Protein AF-A0A7C1X2W5-F1 (afdb_monomer_lite)

Structure (mmCIF, N/CA/C/O backbone):
data_AF-A0A7C1X2W5-F1
#
_entry.id   AF-A0A7C1X2W5-F1
#
loop_
_atom_site.group_PDB
_atom_site.id
_atom_site.type_symbol
_atom_site.label_atom_id
_atom_site.label_alt_id
_atom_site.label_comp_id
_atom_site.label_asym_id
_atom_site.label_entity_id
_atom_site.label_seq_id
_atom_site.pdbx_PDB_ins_code
_atom_site.Cartn_x
_atom_site.Cartn_y
_atom_site.Cartn_z
_atom_site.occupancy
_atom_site.B_iso_or_equiv
_atom_site.auth_seq_id
_atom_site.auth_comp_id
_atom_site.auth_asym_id
_atom_site.auth_atom_id
_atom_site.pdbx_PDB_model_num
ATOM 1 N N . MET A 1 1 ? 36.725 -48.334 11.523 1.00 26.22 1 MET A N 1
ATOM 2 C CA . MET A 1 1 ? 36.719 -48.473 10.046 1.00 26.22 1 MET A CA 1
ATOM 3 C C . MET A 1 1 ? 35.267 -48.628 9.568 1.00 26.22 1 MET A C 1
ATOM 5 O O . MET A 1 1 ? 34.479 -49.107 10.372 1.00 26.22 1 MET A O 1
ATOM 9 N N . PRO A 1 2 ? 34.909 -48.101 8.376 1.00 57.34 2 PRO A N 1
ATOM 10 C CA . PRO A 1 2 ? 33.604 -47.473 8.005 1.00 57.34 2 PRO A CA 1
ATOM 11 C C . PRO A 1 2 ? 32.493 -48.518 7.657 1.00 57.34 2 PRO A C 1
ATOM 13 O O . PRO A 1 2 ? 32.874 -49.687 7.666 1.00 57.34 2 PRO A O 1
ATOM 16 N N . PRO A 1 3 ? 31.180 -48.220 7.353 1.00 40.81 3 PRO A N 1
ATOM 17 C CA . PRO A 1 3 ? 30.669 -47.141 6.464 1.00 40.81 3 PRO A CA 1
ATOM 18 C C . PRO A 1 3 ? 29.241 -46.514 6.670 1.00 40.81 3 PRO A C 1
ATOM 20 O O . PRO A 1 3 ? 28.398 -47.008 7.403 1.00 40.81 3 PRO A O 1
ATOM 23 N N . GLN A 1 4 ? 29.030 -45.392 5.948 1.00 45.06 4 GLN A N 1
ATOM 24 C CA . GLN A 1 4 ? 27.825 -44.693 5.413 1.00 45.06 4 GLN A CA 1
ATOM 25 C C . GLN A 1 4 ? 26.473 -44.587 6.166 1.00 45.06 4 GLN A C 1
ATOM 27 O O . GLN A 1 4 ? 25.819 -45.588 6.440 1.00 45.06 4 GLN A O 1
ATOM 32 N N . ARG A 1 5 ? 25.917 -43.354 6.224 1.00 40.47 5 ARG A N 1
ATOM 33 C CA . ARG A 1 5 ? 24.515 -43.068 5.826 1.00 40.47 5 ARG A CA 1
ATOM 34 C C . ARG A 1 5 ? 24.225 -41.574 5.589 1.00 40.47 5 ARG A C 1
ATOM 36 O O . ARG A 1 5 ? 24.558 -40.719 6.400 1.00 40.47 5 ARG A O 1
ATOM 43 N N . MET A 1 6 ? 23.576 -41.310 4.457 1.00 42.81 6 MET A N 1
ATOM 44 C CA . MET A 1 6 ? 23.061 -40.028 3.965 1.00 42.81 6 MET A CA 1
ATOM 45 C C . MET A 1 6 ? 22.141 -39.318 4.976 1.00 42.81 6 MET A C 1
ATOM 47 O O . MET A 1 6 ? 21.287 -39.963 5.585 1.00 42.81 6 MET A O 1
ATOM 51 N N . ARG A 1 7 ? 22.228 -37.983 5.083 1.00 41.12 7 ARG A N 1
ATOM 52 C CA . ARG A 1 7 ? 21.156 -37.146 5.648 1.00 41.12 7 ARG A CA 1
ATOM 53 C C . ARG A 1 7 ? 20.851 -35.953 4.738 1.00 41.12 7 ARG A C 1
ATOM 55 O O . ARG A 1 7 ? 21.671 -35.066 4.554 1.00 41.12 7 ARG A O 1
ATOM 62 N N . HIS A 1 8 ? 19.655 -36.043 4.163 1.00 43.22 8 HIS A N 1
ATOM 63 C CA . HIS A 1 8 ? 18.766 -35.020 3.617 1.00 43.22 8 HIS A CA 1
ATOM 64 C C . HIS A 1 8 ? 19.199 -33.543 3.688 1.00 43.22 8 HIS A C 1
ATOM 66 O O . HIS A 1 8 ? 19.297 -32.967 4.765 1.00 43.22 8 HIS A O 1
ATOM 72 N N . GLY A 1 9 ? 19.281 -32.934 2.499 1.00 33.47 9 GLY A N 1
ATOM 73 C CA . GLY A 1 9 ? 18.525 -31.731 2.128 1.00 33.47 9 GLY A CA 1
ATOM 74 C C . GLY A 1 9 ? 18.622 -30.525 3.055 1.00 33.47 9 GLY A C 1
ATOM 75 O O . GLY A 1 9 ? 17.743 -30.298 3.880 1.00 33.47 9 GLY A O 1
ATOM 76 N N . MET A 1 10 ? 19.635 -29.694 2.828 1.00 36.75 10 MET A N 1
ATOM 77 C CA . MET A 1 10 ? 19.669 -28.317 3.307 1.00 36.75 10 MET A CA 1
ATOM 78 C C . MET A 1 10 ? 18.644 -27.502 2.505 1.00 36.75 10 MET A C 1
ATOM 80 O O . MET A 1 10 ? 18.918 -27.083 1.384 1.00 36.75 10 MET A O 1
ATOM 84 N N . VAL A 1 11 ? 17.435 -27.347 3.047 1.00 40.09 11 VAL A N 1
ATOM 85 C CA . VAL A 1 11 ? 16.432 -26.399 2.539 1.00 40.09 11 VAL A CA 1
ATOM 86 C C . VAL A 1 11 ? 16.723 -25.041 3.189 1.00 40.09 11 VAL A C 1
ATOM 88 O O . VAL A 1 11 ? 16.691 -24.961 4.417 1.00 40.09 11 VAL A O 1
ATOM 91 N N . PRO A 1 12 ? 17.030 -23.975 2.427 1.00 32.25 12 PRO A N 1
ATOM 92 C CA . PRO A 1 12 ? 17.247 -22.649 3.001 1.00 32.25 12 PRO A CA 1
ATOM 93 C C . PRO A 1 12 ? 15.960 -22.090 3.629 1.00 32.25 12 PRO A C 1
ATOM 95 O O . PRO A 1 12 ? 14.943 -21.919 2.956 1.00 32.25 12 PRO A O 1
ATOM 98 N N . SER A 1 13 ? 16.008 -21.802 4.928 1.00 39.25 13 SER A N 1
ATOM 99 C CA . SER A 1 13 ? 14.905 -21.272 5.736 1.00 39.25 13 SER A CA 1
ATOM 100 C C . SER A 1 13 ? 14.748 -19.751 5.577 1.00 39.25 13 SER A C 1
ATOM 102 O O . SER A 1 13 ? 15.085 -18.994 6.484 1.00 39.25 13 SER A O 1
ATOM 104 N N . TRP A 1 14 ? 14.232 -19.293 4.433 1.00 40.28 14 TRP A N 1
ATOM 105 C CA . TRP A 1 14 ? 13.894 -17.872 4.208 1.00 40.28 14 TRP A CA 1
ATOM 106 C C . TRP A 1 14 ? 12.410 -17.533 4.416 1.00 40.28 14 TRP A C 1
ATOM 108 O O . TRP A 1 14 ? 11.947 -16.500 3.946 1.00 40.28 14 TRP A O 1
ATOM 118 N N . HIS A 1 15 ? 11.644 -18.367 5.119 1.00 51.84 15 HIS A N 1
ATOM 119 C CA . HIS A 1 15 ? 10.264 -18.033 5.473 1.00 51.84 15 HIS A CA 1
ATOM 120 C C . HIS A 1 15 ? 10.125 -17.892 6.986 1.00 51.84 15 HIS A C 1
ATOM 122 O O . HIS A 1 15 ? 10.350 -18.859 7.710 1.00 51.84 15 HIS A O 1
ATOM 128 N N . SER A 1 16 ? 9.640 -16.716 7.398 1.00 48.62 16 SER A N 1
ATOM 129 C CA . SER A 1 16 ? 9.167 -16.343 8.745 1.00 48.62 16 SER A CA 1
ATOM 130 C C . SER A 1 16 ? 10.227 -15.704 9.648 1.00 48.62 16 SER A C 1
ATOM 132 O O . SER A 1 16 ? 11.171 -16.360 10.062 1.00 48.62 16 SER A O 1
ATOM 134 N N . ASP A 1 17 ? 10.090 -14.396 9.919 1.00 44.44 17 ASP A N 1
ATOM 135 C CA . ASP A 1 17 ? 9.855 -13.909 11.299 1.00 44.44 17 ASP A CA 1
ATOM 136 C C . ASP A 1 17 ? 9.997 -12.386 11.483 1.00 44.44 17 ASP A C 1
ATOM 138 O O . ASP A 1 17 ? 9.358 -11.821 12.370 1.00 44.44 17 ASP A O 1
ATOM 142 N N . ALA A 1 18 ? 10.745 -11.666 10.642 1.00 37.38 18 ALA A N 1
ATOM 143 C CA . ALA A 1 18 ? 11.009 -10.243 10.915 1.00 37.38 18 ALA A CA 1
ATOM 144 C C . ALA A 1 18 ? 9.933 -9.275 10.373 1.00 37.38 18 ALA A C 1
ATOM 146 O O . ALA A 1 18 ? 9.461 -8.395 11.097 1.00 37.38 18 ALA A O 1
ATOM 147 N N . MET A 1 19 ? 9.515 -9.428 9.110 1.00 39.56 19 MET A N 1
ATOM 148 C CA . MET A 1 19 ? 8.628 -8.458 8.439 1.00 39.56 19 MET A CA 1
ATOM 149 C C . MET A 1 19 ? 7.145 -8.626 8.796 1.00 39.56 19 MET A C 1
ATOM 151 O O . MET A 1 19 ? 6.411 -7.642 8.863 1.00 39.56 19 MET A O 1
ATOM 155 N N . THR A 1 20 ? 6.681 -9.847 9.063 1.00 51.91 20 THR A N 1
ATOM 156 C CA . THR A 1 20 ? 5.252 -10.115 9.296 1.00 51.91 20 THR A CA 1
ATOM 157 C C . THR A 1 20 ? 4.808 -9.614 10.668 1.00 51.91 20 THR A C 1
ATOM 159 O O . THR A 1 20 ? 3.792 -8.935 10.786 1.00 51.91 20 THR A O 1
ATOM 162 N N . THR A 1 21 ? 5.611 -9.861 11.702 1.00 43.47 21 THR A N 1
ATOM 163 C CA . THR A 1 21 ? 5.242 -9.587 13.096 1.00 43.47 21 THR A CA 1
ATOM 164 C C . THR A 1 21 ? 5.387 -8.111 13.461 1.00 43.47 21 THR A C 1
ATOM 166 O O . THR A 1 21 ? 4.507 -7.552 14.114 1.00 43.47 21 THR A O 1
ATOM 169 N N . ALA A 1 22 ? 6.464 -7.448 13.026 1.00 43.91 22 ALA A N 1
ATOM 170 C CA . ALA A 1 22 ? 6.688 -6.032 13.325 1.00 43.91 22 ALA A CA 1
ATOM 171 C C . ALA A 1 22 ? 5.642 -5.144 12.642 1.00 43.91 22 ALA A C 1
ATOM 173 O O . ALA A 1 22 ? 5.048 -4.270 13.276 1.00 43.91 22 ALA A O 1
ATOM 174 N N . VAL A 1 23 ? 5.345 -5.423 11.371 1.00 51.88 23 VAL A N 1
ATOM 175 C CA . VAL A 1 23 ? 4.379 -4.629 10.620 1.00 51.88 23 VAL A CA 1
ATOM 176 C C . VAL A 1 23 ? 2.943 -4.996 11.015 1.00 51.88 23 VAL A C 1
ATOM 178 O O . VAL A 1 23 ? 2.118 -4.098 11.112 1.00 51.88 23 VAL A O 1
ATOM 181 N N . ALA A 1 24 ? 2.622 -6.254 11.357 1.00 49.00 24 ALA A N 1
ATOM 182 C CA . ALA A 1 24 ? 1.317 -6.605 11.944 1.00 49.00 24 ALA A CA 1
ATOM 183 C C . ALA A 1 24 ? 1.068 -5.905 13.295 1.00 49.00 24 ALA A C 1
ATOM 185 O O . ALA A 1 24 ? -0.002 -5.330 13.496 1.00 49.00 24 ALA A O 1
ATOM 186 N N . ARG A 1 25 ? 2.071 -5.864 14.188 1.00 47.66 25 ARG A N 1
ATOM 187 C CA . ARG A 1 25 ? 1.999 -5.152 15.482 1.00 47.66 25 ARG A CA 1
ATOM 188 C C . ARG A 1 25 ? 1.858 -3.639 15.309 1.00 47.66 25 ARG A C 1
ATOM 190 O O . ARG A 1 25 ? 1.066 -3.009 16.005 1.00 47.66 25 ARG A O 1
ATOM 197 N N . GLN A 1 26 ? 2.579 -3.057 14.353 1.00 51.66 26 GLN A N 1
ATOM 198 C CA . GLN A 1 26 ? 2.490 -1.630 14.037 1.00 51.66 26 GLN A CA 1
ATOM 199 C C . GLN A 1 26 ? 1.156 -1.265 13.361 1.00 51.66 26 GLN A C 1
ATOM 201 O O . GLN A 1 26 ? 0.596 -0.208 13.652 1.00 51.66 26 GLN A O 1
ATOM 206 N N . ARG A 1 27 ? 0.616 -2.154 12.514 1.00 52.62 27 ARG A N 1
ATOM 207 C CA . ARG A 1 27 ? -0.691 -2.020 11.848 1.00 52.62 27 ARG A CA 1
ATOM 208 C C . ARG A 1 27 ? -1.846 -2.087 12.856 1.00 52.62 27 ARG A C 1
ATOM 210 O O . ARG A 1 27 ? -2.749 -1.260 12.768 1.00 52.62 27 ARG A O 1
ATOM 217 N N . LEU A 1 28 ? -1.787 -2.979 13.851 1.00 49.41 28 LEU A N 1
ATOM 218 C CA . LEU A 1 28 ? -2.780 -3.106 14.932 1.00 49.41 28 LEU A CA 1
ATOM 219 C C . LEU A 1 28 ? -3.030 -1.788 15.686 1.00 49.41 28 LEU A C 1
ATOM 221 O O . LEU A 1 28 ? -4.177 -1.384 15.854 1.00 49.41 28 LEU A O 1
ATOM 225 N N . ALA A 1 29 ? -1.970 -1.061 16.043 1.00 51.06 29 ALA A N 1
ATOM 226 C CA . ALA A 1 29 ? -2.079 0.207 16.769 1.00 51.06 29 ALA A CA 1
ATOM 227 C C . ALA A 1 29 ? -2.683 1.365 15.941 1.00 51.06 29 ALA A C 1
ATOM 229 O O . ALA A 1 29 ? -3.097 2.377 16.502 1.00 51.06 29 ALA A O 1
ATOM 230 N N . GLN A 1 30 ? -2.714 1.256 14.606 1.00 51.00 30 GLN A N 1
ATOM 231 C CA . GLN A 1 30 ? -3.169 2.330 13.710 1.00 51.00 30 GLN A CA 1
ATOM 232 C C . GLN A 1 30 ? -4.646 2.235 13.312 1.00 51.00 30 GLN A C 1
ATOM 234 O O . GLN A 1 30 ? -5.256 3.268 13.013 1.00 51.00 30 GLN A O 1
ATOM 239 N N . TYR A 1 31 ? -5.226 1.028 13.304 1.00 51.19 31 TYR A N 1
ATOM 240 C CA . TYR A 1 31 ? -6.658 0.825 13.042 1.00 51.19 31 TYR A CA 1
ATOM 241 C C . TYR A 1 31 ? -7.529 1.336 14.196 1.00 51.19 31 TYR A C 1
ATOM 243 O O . TYR A 1 31 ? -8.604 1.889 13.957 1.00 51.19 31 TYR A O 1
ATOM 251 N N . THR A 1 32 ? -7.047 1.236 15.435 1.00 50.34 32 THR A N 1
ATOM 252 C CA . THR A 1 32 ? -7.698 1.794 16.624 1.00 50.34 32 THR A CA 1
ATOM 253 C C . THR A 1 32 ? -7.331 3.262 16.774 1.00 50.34 32 THR A C 1
ATOM 255 O O . THR A 1 32 ? -6.362 3.627 17.437 1.00 50.34 32 THR A O 1
ATOM 258 N N . GLY A 1 33 ? -8.077 4.139 16.106 1.00 44.34 33 GLY A N 1
ATOM 259 C CA . GLY A 1 33 ? -7.992 5.570 16.374 1.00 44.34 33 GLY A CA 1
ATOM 260 C C . GLY A 1 33 ? -8.328 5.860 17.838 1.00 44.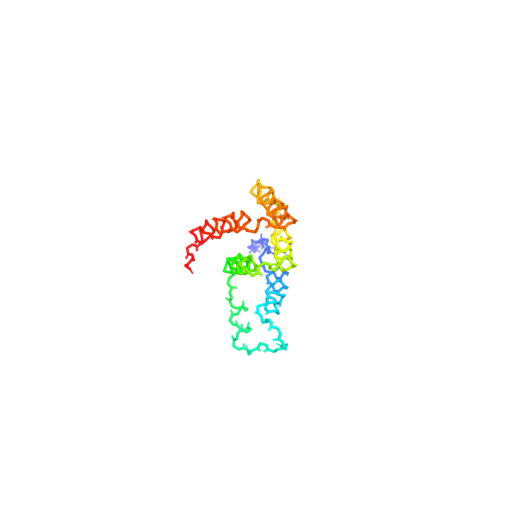34 33 GLY A C 1
ATOM 261 O O . GLY A 1 33 ? -9.499 5.906 18.185 1.00 44.34 33 GLY A O 1
ATOM 262 N N . GLY A 1 34 ? -7.302 6.085 18.662 1.00 48.28 34 GLY A N 1
ATOM 263 C CA . GLY A 1 34 ? -7.433 6.544 20.045 1.00 48.28 34 GLY A CA 1
ATOM 264 C C . GLY A 1 34 ? -7.761 5.434 21.051 1.00 48.28 34 GLY A C 1
ATOM 265 O O . GLY A 1 34 ? -8.645 4.619 20.832 1.00 48.28 34 GLY A O 1
ATOM 266 N N . SER A 1 35 ? -7.070 5.466 22.193 1.00 41.59 35 SER A N 1
ATOM 267 C CA . SER A 1 35 ? -7.118 4.534 23.336 1.00 41.59 35 SER A CA 1
ATOM 268 C C . SER A 1 35 ? -6.442 3.167 23.116 1.00 41.59 35 SER A C 1
ATOM 270 O O . SER A 1 35 ? -6.854 2.334 22.317 1.00 41.59 35 SER A O 1
ATOM 272 N N . GLY A 1 36 ? -5.325 2.980 23.822 1.00 49.50 36 GLY A N 1
ATOM 273 C CA . GLY A 1 36 ? -4.341 1.920 23.617 1.00 49.50 36 GLY A CA 1
ATOM 274 C C . GLY A 1 36 ? -4.689 0.576 24.245 1.00 49.50 36 GLY A C 1
ATOM 275 O O . GLY A 1 36 ? -3.867 0.037 24.977 1.00 49.50 36 GLY A O 1
ATOM 276 N N . GLN A 1 37 ? -5.860 0.013 23.944 1.00 46.47 37 GLN A N 1
ATOM 277 C CA . GLN A 1 37 ? -6.109 -1.391 24.265 1.00 46.47 37 GLN A CA 1
ATOM 278 C C . GLN A 1 37 ? -7.045 -2.027 23.241 1.00 46.47 37 GLN A C 1
ATOM 280 O O . GLN A 1 37 ? -8.255 -1.803 23.243 1.00 46.47 37 GLN A O 1
ATOM 285 N N . LEU A 1 38 ? -6.466 -2.826 22.348 1.00 52.81 38 LEU A N 1
ATOM 286 C CA . LEU A 1 38 ? -7.234 -3.739 21.521 1.00 52.81 38 LEU A CA 1
ATOM 287 C C . LEU A 1 38 ? -7.779 -4.847 22.429 1.00 52.81 38 LEU A C 1
ATOM 289 O O . LEU A 1 38 ? -7.035 -5.412 23.232 1.00 52.81 38 LEU A O 1
ATOM 293 N N . PRO A 1 39 ? -9.066 -5.195 22.328 1.00 58.84 39 PRO A N 1
ATOM 294 C CA . PRO A 1 39 ? -9.552 -6.431 22.909 1.00 58.84 39 PRO A CA 1
ATOM 295 C C . PRO A 1 39 ? -8.704 -7.609 22.408 1.00 58.84 39 PRO A C 1
ATOM 297 O O . PRO A 1 39 ? -8.494 -7.732 21.202 1.00 58.84 39 PRO A O 1
ATOM 300 N N . MET A 1 40 ? -8.237 -8.485 23.307 1.00 56.25 40 MET A N 1
ATOM 301 C CA . MET A 1 40 ? -7.320 -9.590 22.961 1.00 56.25 40 MET A CA 1
ATOM 302 C C . MET A 1 40 ? -7.794 -10.456 21.781 1.00 56.25 40 MET A C 1
ATOM 304 O O . MET A 1 40 ? -6.968 -11.010 21.062 1.00 56.25 40 MET A O 1
ATOM 308 N N . TYR A 1 41 ? -9.106 -10.549 21.542 1.00 51.69 41 TYR A N 1
ATOM 309 C CA . TYR A 1 41 ? -9.650 -11.276 20.394 1.00 51.69 41 TYR A CA 1
ATOM 310 C C . TYR A 1 41 ? -9.272 -10.638 19.044 1.00 51.69 41 TYR A C 1
ATOM 312 O O . TYR A 1 41 ? -8.969 -11.365 18.104 1.00 51.69 41 TYR A O 1
ATOM 320 N N . LEU A 1 42 ? -9.207 -9.304 18.949 1.00 56.16 42 LEU A N 1
ATOM 321 C CA . LEU A 1 42 ? -8.777 -8.602 17.731 1.00 56.16 42 LEU A CA 1
ATOM 322 C C . LEU A 1 42 ? -7.269 -8.730 17.508 1.00 56.16 42 LEU A C 1
ATOM 324 O O . LEU A 1 42 ? -6.820 -8.833 16.370 1.00 56.16 42 LEU A O 1
ATOM 328 N N . GLU A 1 43 ? -6.479 -8.746 18.584 1.00 56.22 43 GLU A N 1
ATOM 329 C CA . GLU A 1 43 ? -5.033 -8.972 18.481 1.00 56.22 43 GLU A CA 1
ATOM 330 C C . GLU A 1 43 ? -4.732 -10.378 17.958 1.00 56.22 43 GLU A C 1
ATOM 332 O O . GLU A 1 43 ? -3.946 -10.534 17.025 1.00 56.22 43 GLU A O 1
ATOM 337 N N . GLN A 1 44 ? -5.398 -11.394 18.514 1.00 58.25 44 GLN A N 1
ATOM 338 C CA . GLN A 1 44 ? -5.271 -12.780 18.060 1.00 58.25 44 GLN A CA 1
ATOM 339 C C . GLN A 1 44 ? -5.735 -12.947 16.611 1.00 58.25 44 GLN A C 1
ATOM 341 O O . GLN A 1 44 ? -5.076 -13.637 15.833 1.00 58.25 44 GLN A O 1
ATOM 346 N N . GLU A 1 45 ? -6.822 -12.278 16.222 1.00 61.59 45 GLU A N 1
ATOM 347 C CA . GLU A 1 45 ? -7.325 -12.331 14.853 1.00 61.59 45 GLU A CA 1
ATOM 348 C C . GLU A 1 45 ? -6.313 -11.752 13.857 1.00 61.59 45 GLU A C 1
ATOM 350 O O . GLU A 1 45 ? -6.010 -12.391 12.851 1.00 61.59 45 GLU A O 1
ATOM 355 N N . VAL A 1 46 ? -5.719 -10.592 14.138 1.00 58.44 46 VAL A N 1
ATOM 356 C CA . VAL A 1 46 ? -4.735 -9.994 13.222 1.00 58.44 46 VAL A CA 1
ATOM 357 C C . VAL A 1 46 ? -3.426 -10.779 13.191 1.00 58.44 46 VAL A C 1
ATOM 359 O O . VAL A 1 46 ? -2.823 -10.899 12.126 1.00 58.44 46 VAL A O 1
ATOM 362 N N . LEU A 1 47 ? -3.003 -11.364 14.315 1.00 62.31 47 LEU A N 1
ATOM 363 C CA . LEU A 1 47 ? -1.851 -12.273 14.350 1.00 62.31 47 LEU A CA 1
ATOM 364 C C . LEU A 1 47 ? -2.096 -13.572 13.564 1.00 62.31 47 LEU A C 1
ATOM 366 O O . LEU A 1 47 ? -1.135 -14.212 13.147 1.00 62.31 47 LEU A O 1
ATOM 370 N N . SER A 1 48 ? -3.360 -13.945 13.338 1.00 68.81 48 SER A N 1
ATOM 371 C CA . SER A 1 48 ? -3.737 -15.105 12.522 1.00 68.81 48 SER A CA 1
ATOM 372 C C . SER A 1 48 ? -3.816 -14.814 11.019 1.00 68.81 48 SER A C 1
ATOM 374 O O . SER A 1 48 ? -3.956 -15.741 10.222 1.00 68.81 48 SER A O 1
ATOM 376 N N . TRP A 1 49 ? -3.757 -13.543 10.600 1.00 72.12 49 TRP A N 1
ATOM 377 C CA . TRP A 1 49 ? -3.875 -13.195 9.185 1.00 72.12 49 TRP A CA 1
ATOM 378 C C . TRP A 1 49 ? -2.636 -13.610 8.400 1.00 72.12 49 TRP A C 1
ATOM 380 O O . TRP A 1 49 ? -1.500 -13.383 8.817 1.00 72.12 49 TRP A O 1
ATOM 390 N N . SER A 1 50 ? -2.870 -14.156 7.206 1.00 78.31 50 SER A N 1
ATOM 391 C CA . SER A 1 50 ? -1.790 -14.428 6.266 1.00 78.31 50 SER A CA 1
ATOM 392 C C . SER A 1 50 ? -1.127 -13.117 5.801 1.00 78.31 50 SER A C 1
ATOM 394 O O . SER A 1 50 ? -1.782 -12.064 5.777 1.00 78.31 50 SER A O 1
ATOM 396 N N . PRO A 1 51 ? 0.156 -13.145 5.401 1.00 74.88 51 PRO A N 1
ATOM 397 C CA . PRO A 1 51 ? 0.849 -11.977 4.856 1.00 74.88 51 PRO A CA 1
ATOM 398 C C . PRO A 1 51 ? 0.087 -11.287 3.712 1.00 74.88 51 PRO A C 1
ATOM 400 O O . PRO A 1 51 ? 0.026 -10.058 3.658 1.00 74.88 51 PRO A O 1
ATOM 403 N N . GLU A 1 52 ? -0.561 -12.063 2.844 1.00 81.62 52 GLU A N 1
ATOM 404 C CA . GLU A 1 52 ? -1.372 -11.591 1.718 1.00 81.62 52 GLU A CA 1
ATOM 405 C C . GLU A 1 52 ? -2.580 -10.787 2.209 1.00 81.62 52 GLU A C 1
ATOM 407 O O . GLU A 1 52 ? -2.815 -9.658 1.768 1.00 81.62 52 GLU A O 1
ATOM 412 N N . LYS A 1 53 ? -3.307 -11.317 3.201 1.00 81.88 53 LYS A N 1
ATOM 413 C CA . LYS A 1 53 ? -4.446 -10.624 3.815 1.00 81.88 53 LYS A CA 1
ATOM 414 C C . LYS A 1 53 ? -4.010 -9.320 4.483 1.00 81.88 53 LYS A C 1
ATOM 416 O O . LYS A 1 53 ? -4.718 -8.316 4.398 1.00 81.88 53 LYS A O 1
ATOM 421 N N . ILE A 1 54 ? -2.827 -9.295 5.097 1.00 82.56 54 ILE A N 1
ATOM 422 C CA . ILE A 1 54 ? -2.271 -8.077 5.695 1.00 82.56 54 ILE A CA 1
ATOM 423 C C . ILE A 1 54 ? -1.968 -7.012 4.620 1.00 82.56 54 ILE A C 1
ATOM 425 O O . ILE A 1 54 ? -2.216 -5.822 4.851 1.00 82.56 54 ILE A O 1
ATOM 429 N N . ILE A 1 55 ? -1.471 -7.405 3.442 1.00 85.19 55 ILE A N 1
ATOM 430 C CA . ILE A 1 55 ? -1.246 -6.487 2.311 1.00 85.19 55 ILE A CA 1
ATOM 431 C C . ILE A 1 55 ? -2.575 -5.883 1.838 1.00 85.19 55 ILE A C 1
ATOM 433 O O . ILE A 1 55 ? -2.687 -4.658 1.759 1.00 85.19 55 ILE A O 1
ATOM 437 N N . LEU A 1 56 ? -3.606 -6.707 1.617 1.00 88.00 56 LEU A N 1
ATOM 438 C CA . LEU A 1 56 ? -4.934 -6.229 1.204 1.00 88.00 56 LEU A CA 1
ATOM 439 C C . LEU A 1 56 ? -5.532 -5.245 2.211 1.00 88.00 56 LEU A C 1
ATOM 441 O O . LEU A 1 56 ? -6.028 -4.184 1.834 1.00 88.00 56 LEU A O 1
ATOM 445 N N . LYS A 1 57 ? -5.406 -5.544 3.506 1.00 86.50 57 LYS A N 1
ATOM 446 C CA . LYS A 1 57 ? -5.883 -4.658 4.573 1.00 86.50 57 LYS A CA 1
ATOM 447 C C . LYS A 1 57 ? -5.098 -3.349 4.615 1.00 86.50 57 LYS A C 1
ATOM 449 O O . LYS A 1 57 ? -5.679 -2.286 4.802 1.00 86.50 57 LYS A O 1
ATOM 454 N N . THR A 1 58 ? -3.794 -3.392 4.353 1.00 87.69 58 THR A N 1
ATOM 455 C CA . THR A 1 58 ? -2.973 -2.177 4.236 1.00 87.69 58 THR A CA 1
ATOM 456 C C . THR A 1 58 ? -3.473 -1.266 3.107 1.00 87.69 58 THR A C 1
ATOM 458 O O . THR A 1 58 ? -3.554 -0.052 3.303 1.00 87.69 58 THR A O 1
ATOM 461 N N . TYR A 1 59 ? -3.885 -1.828 1.964 1.00 94.31 59 TYR A N 1
ATOM 462 C CA . TYR A 1 59 ? -4.545 -1.050 0.912 1.00 94.31 59 TYR A CA 1
ATOM 463 C C . TYR A 1 59 ? -5.921 -0.523 1.345 1.00 94.31 59 TYR A C 1
ATOM 465 O O . TYR A 1 59 ? -6.203 0.652 1.115 1.00 94.31 59 TYR A O 1
ATOM 473 N N . ASP A 1 60 ? -6.750 -1.327 2.025 1.00 93.19 60 ASP A N 1
ATOM 474 C CA . ASP A 1 60 ? -8.041 -0.870 2.576 1.00 93.19 60 ASP A CA 1
ATOM 475 C C . ASP A 1 60 ? -7.856 0.363 3.477 1.00 93.19 60 ASP A C 1
ATOM 477 O O . ASP A 1 60 ? -8.580 1.357 3.357 1.00 93.19 60 ASP A O 1
ATOM 481 N N . LEU A 1 61 ? -6.847 0.336 4.353 1.00 91.12 61 LEU A N 1
ATOM 482 C CA . LEU A 1 61 ? -6.534 1.449 5.244 1.00 91.12 61 LEU A CA 1
ATOM 483 C C . LEU A 1 61 ? -6.123 2.703 4.468 1.00 91.12 61 LEU A C 1
ATOM 485 O O . LEU A 1 61 ? -6.515 3.810 4.852 1.00 91.12 61 LEU A O 1
ATOM 489 N N . PHE A 1 62 ? -5.378 2.554 3.369 1.00 95.56 62 PHE A N 1
ATOM 490 C CA . PHE A 1 62 ? -5.053 3.680 2.497 1.00 95.56 62 PHE A CA 1
ATOM 491 C C . PHE A 1 62 ? -6.326 4.300 1.916 1.00 95.56 62 PHE A C 1
ATOM 493 O O . PHE A 1 62 ? -6.508 5.511 2.013 1.00 95.56 62 PHE A O 1
ATOM 500 N N . LEU A 1 63 ? -7.241 3.483 1.384 1.00 96.38 63 LEU A N 1
ATOM 501 C CA . LEU A 1 63 ? -8.496 3.951 0.787 1.00 96.38 63 LEU A CA 1
ATOM 502 C C . LEU A 1 63 ? -9.388 4.674 1.807 1.00 96.38 63 LEU A C 1
ATOM 504 O O . LEU A 1 63 ? -9.948 5.729 1.506 1.00 96.38 63 LEU A O 1
ATOM 508 N N . VAL A 1 64 ? -9.482 4.159 3.036 1.00 94.44 64 VAL A N 1
ATOM 509 C CA . VAL A 1 64 ? -10.190 4.838 4.135 1.00 94.44 64 VAL A CA 1
ATOM 510 C C . VAL A 1 64 ? -9.527 6.175 4.475 1.00 94.44 64 VAL A C 1
ATOM 512 O O . VAL A 1 64 ? -10.221 7.169 4.685 1.00 94.44 64 VAL A O 1
ATOM 515 N N . SER A 1 65 ? -8.194 6.220 4.510 1.00 91.56 65 SER A N 1
ATOM 516 C CA . SER A 1 65 ? -7.433 7.442 4.804 1.00 91.56 65 SER A CA 1
ATOM 517 C C . SER A 1 65 ? -7.600 8.493 3.704 1.00 91.56 65 SER A C 1
ATOM 519 O O . SER A 1 65 ? -7.803 9.664 4.012 1.00 91.56 65 SER A O 1
ATOM 521 N N . ALA A 1 66 ? -7.614 8.069 2.437 1.00 95.75 66 ALA A N 1
ATOM 522 C CA . ALA A 1 66 ? -7.861 8.928 1.282 1.00 95.75 66 ALA A CA 1
ATOM 523 C C . ALA A 1 66 ? -9.258 9.557 1.324 1.00 95.75 66 ALA A C 1
ATOM 525 O O . ALA A 1 66 ? -9.384 10.768 1.163 1.00 95.75 66 ALA A O 1
ATOM 526 N N . ARG A 1 67 ? -10.296 8.772 1.654 1.00 95.38 67 ARG A N 1
ATOM 527 C CA . ARG A 1 67 ? -11.667 9.286 1.851 1.00 95.38 67 ARG A CA 1
ATOM 528 C C . ARG A 1 67 ? -11.763 10.314 2.980 1.00 95.38 67 ARG A C 1
ATOM 530 O O . ARG A 1 67 ? -12.600 11.206 2.921 1.00 95.38 67 ARG A O 1
ATOM 537 N N . ARG A 1 68 ? -10.924 10.184 4.011 1.00 93.62 68 ARG A N 1
ATOM 538 C CA . ARG A 1 68 ? -10.863 11.107 5.158 1.00 93.62 68 ARG A CA 1
ATOM 539 C C . ARG A 1 68 ? -9.928 12.300 4.936 1.00 93.62 68 ARG A C 1
ATOM 541 O O . ARG A 1 68 ? -9.869 13.169 5.797 1.00 93.62 68 ARG A O 1
ATOM 548 N N . GLY A 1 69 ? -9.182 12.334 3.830 1.00 94.44 69 GLY A N 1
ATOM 549 C CA . GLY A 1 69 ? -8.148 13.341 3.588 1.00 94.44 69 GLY A CA 1
ATOM 550 C C . GLY A 1 69 ? -6.981 13.295 4.583 1.00 94.44 69 GLY A C 1
ATOM 551 O O . GLY A 1 69 ? -6.300 14.303 4.765 1.00 94.44 69 GLY A O 1
ATOM 552 N N . ASP A 1 70 ? -6.745 12.151 5.237 1.00 94.06 70 ASP A N 1
ATOM 553 C CA . ASP A 1 70 ? -5.690 11.979 6.245 1.00 94.06 70 ASP A CA 1
ATOM 554 C C . ASP A 1 70 ? -4.328 11.756 5.567 1.00 94.06 70 ASP A C 1
ATOM 556 O O . ASP A 1 70 ? -3.858 10.630 5.370 1.00 94.06 70 ASP A O 1
ATOM 560 N N . GLU A 1 71 ? -3.711 12.863 5.156 1.00 95.44 71 GLU A N 1
ATOM 561 C CA . GLU A 1 71 ? -2.436 12.884 4.439 1.00 95.44 71 GLU A CA 1
ATOM 562 C C . GLU A 1 71 ? -1.299 12.216 5.222 1.00 95.44 71 GLU A C 1
ATOM 564 O O . GLU A 1 71 ? -0.524 11.441 4.653 1.00 95.44 71 GLU A O 1
ATOM 569 N N . HIS A 1 72 ? -1.203 12.475 6.528 1.00 93.06 72 HIS A N 1
ATOM 570 C CA . HIS A 1 72 ? -0.160 11.890 7.369 1.00 93.06 72 HIS A CA 1
ATOM 571 C C . HIS A 1 72 ? -0.249 10.366 7.382 1.00 93.06 72 HIS A C 1
ATOM 573 O O . HIS A 1 72 ? 0.763 9.674 7.222 1.00 93.06 72 HIS A O 1
ATOM 579 N N . ARG A 1 73 ? -1.466 9.835 7.521 1.00 89.56 73 ARG A N 1
ATOM 580 C CA . ARG A 1 73 ? -1.704 8.396 7.505 1.00 89.56 73 ARG A 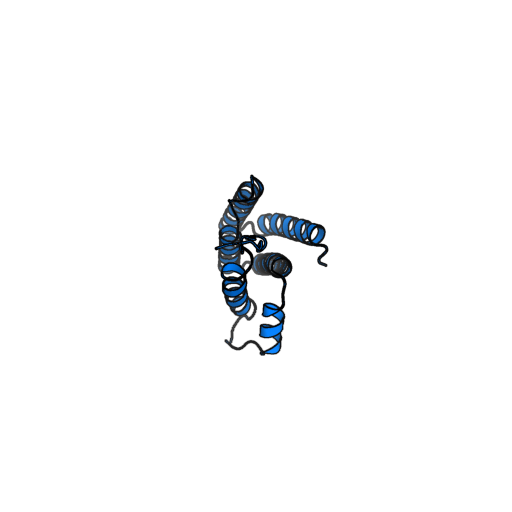CA 1
ATOM 581 C C . ARG A 1 73 ? -1.441 7.791 6.126 1.00 89.56 73 ARG A C 1
ATOM 583 O O . ARG A 1 73 ? -0.755 6.775 6.053 1.00 89.56 73 ARG A O 1
ATOM 590 N N . MET A 1 74 ? -1.890 8.431 5.044 1.00 95.75 74 MET A N 1
ATOM 591 C CA . MET A 1 74 ? -1.604 7.985 3.671 1.00 95.75 74 MET A CA 1
ATOM 592 C C . MET A 1 74 ? -0.101 7.891 3.388 1.00 95.75 74 MET A C 1
ATOM 594 O O . MET A 1 74 ? 0.367 6.869 2.884 1.00 95.75 74 MET A O 1
ATOM 598 N N . ARG A 1 75 ? 0.671 8.926 3.751 1.00 94.44 75 ARG A N 1
ATOM 599 C CA . ARG A 1 75 ? 2.133 8.945 3.578 1.00 94.44 75 ARG A CA 1
ATOM 600 C C . ARG A 1 75 ? 2.801 7.800 4.332 1.00 94.44 75 ARG A C 1
ATOM 602 O O . ARG A 1 75 ? 3.643 7.115 3.760 1.00 94.44 75 ARG A O 1
ATOM 609 N N . ARG A 1 76 ? 2.395 7.560 5.585 1.00 92.06 76 ARG A N 1
ATOM 610 C CA . ARG A 1 76 ? 2.935 6.457 6.387 1.00 92.06 76 ARG A CA 1
ATOM 611 C C . ARG A 1 76 ? 2.649 5.104 5.741 1.00 92.06 76 ARG A C 1
ATOM 613 O O . ARG A 1 76 ? 3.568 4.312 5.604 1.00 92.06 76 ARG A O 1
ATOM 620 N N . ILE A 1 77 ? 1.418 4.864 5.290 1.00 91.75 77 ILE A N 1
ATOM 621 C CA . ILE A 1 77 ? 1.043 3.599 4.640 1.00 91.75 77 ILE A CA 1
ATOM 622 C C . ILE A 1 77 ? 1.865 3.348 3.372 1.00 91.75 77 ILE A C 1
ATOM 624 O O . ILE A 1 77 ? 2.360 2.240 3.181 1.00 91.75 77 ILE A O 1
ATOM 628 N N . LEU A 1 78 ? 2.051 4.368 2.528 1.00 95.06 78 LEU A N 1
ATOM 629 C CA . LEU A 1 78 ? 2.871 4.241 1.320 1.00 95.06 78 LEU A CA 1
ATOM 630 C C . LEU A 1 78 ? 4.329 3.907 1.653 1.00 95.06 78 LEU A C 1
ATOM 632 O O . LEU A 1 78 ? 4.907 3.042 1.003 1.00 95.06 78 LEU A O 1
ATOM 636 N N . SER A 1 79 ? 4.909 4.527 2.684 1.00 91.25 79 SER A N 1
ATOM 637 C CA . SER A 1 79 ? 6.264 4.186 3.135 1.00 91.25 79 SER A CA 1
ATOM 638 C C . SER A 1 79 ? 6.373 2.740 3.625 1.00 91.25 79 SER A C 1
ATOM 640 O O . SER A 1 79 ? 7.336 2.060 3.290 1.00 91.25 79 SER A O 1
ATOM 642 N N . GLU A 1 80 ? 5.383 2.240 4.371 1.00 87.75 80 GLU A N 1
ATOM 643 C CA . GLU A 1 80 ? 5.360 0.837 4.816 1.00 87.75 80 GLU A CA 1
ATOM 644 C C . GLU A 1 80 ? 5.264 -0.134 3.627 1.00 87.75 80 GLU A C 1
ATOM 646 O O . GLU A 1 80 ? 5.951 -1.151 3.605 1.00 87.75 80 GLU A O 1
ATOM 651 N N . LEU A 1 81 ? 4.446 0.182 2.613 1.00 90.06 81 LEU A N 1
ATOM 652 C CA . LEU A 1 81 ? 4.336 -0.627 1.392 1.00 90.06 81 LEU A CA 1
ATOM 653 C C . LEU A 1 81 ? 5.643 -0.647 0.590 1.00 90.06 81 LEU A C 1
ATOM 655 O O . LEU A 1 81 ? 6.026 -1.704 0.098 1.00 90.06 81 LEU A O 1
ATOM 659 N N . ILE A 1 82 ? 6.335 0.492 0.484 1.00 90.50 82 ILE A N 1
ATOM 660 C CA . ILE A 1 82 ? 7.645 0.596 -0.176 1.00 90.50 82 ILE A CA 1
ATOM 661 C C . ILE A 1 82 ? 8.695 -0.229 0.574 1.00 90.50 82 ILE A C 1
ATOM 663 O O . ILE A 1 82 ? 9.402 -1.023 -0.041 1.00 90.50 82 ILE A O 1
ATOM 667 N N . ASN A 1 83 ? 8.762 -0.089 1.899 1.00 86.00 83 ASN A N 1
ATOM 668 C CA . ASN A 1 83 ? 9.709 -0.828 2.737 1.00 86.00 83 ASN A CA 1
ATOM 669 C C . ASN A 1 83 ? 9.443 -2.342 2.743 1.00 86.00 83 ASN A C 1
ATOM 671 O O . ASN A 1 83 ? 10.334 -3.121 3.070 1.00 86.00 83 ASN A O 1
ATOM 675 N N . ALA A 1 84 ? 8.2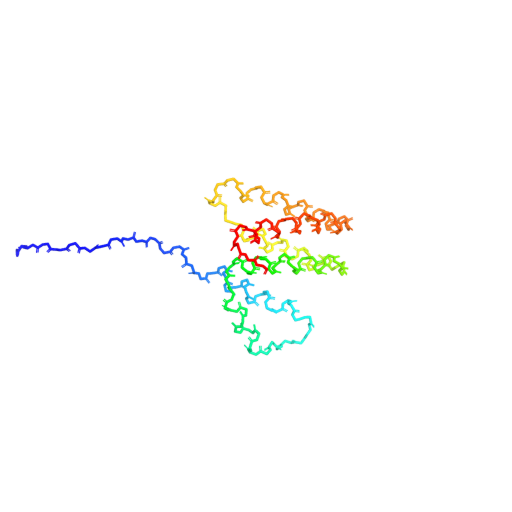24 -2.762 2.394 1.00 84.88 84 ALA A N 1
ATOM 676 C CA . ALA A 1 84 ? 7.848 -4.165 2.290 1.00 84.88 84 ALA A CA 1
ATOM 677 C C . ALA A 1 84 ? 8.201 -4.811 0.936 1.00 84.88 84 ALA A C 1
ATOM 679 O O . ALA A 1 84 ? 8.006 -6.017 0.777 1.00 84.88 84 ALA A O 1
ATOM 680 N N . LEU A 1 85 ? 8.687 -4.044 -0.046 1.00 85.69 85 LEU A N 1
ATOM 681 C CA . LEU A 1 85 ? 9.057 -4.579 -1.354 1.00 85.69 85 LEU A CA 1
ATOM 682 C C . LEU A 1 85 ? 10.303 -5.470 -1.258 1.00 85.69 85 LEU A C 1
ATOM 684 O O . LEU A 1 85 ? 11.334 -5.068 -0.725 1.00 85.69 85 LEU A O 1
ATOM 688 N N . ASN A 1 86 ? 10.221 -6.666 -1.842 1.00 81.44 86 ASN A N 1
ATOM 689 C CA . ASN A 1 86 ? 11.357 -7.575 -1.972 1.00 81.44 86 ASN A CA 1
ATOM 690 C C . ASN A 1 86 ? 12.055 -7.370 -3.325 1.00 81.44 86 ASN A C 1
ATOM 692 O O . ASN A 1 86 ? 11.597 -7.904 -4.331 1.00 81.44 86 ASN A O 1
ATOM 696 N N . PHE A 1 87 ? 13.162 -6.627 -3.347 1.00 79.62 87 PHE A N 1
ATOM 697 C CA . PHE A 1 87 ? 13.900 -6.294 -4.574 1.00 79.62 87 PHE A CA 1
ATOM 698 C C . PHE A 1 87 ? 14.738 -7.435 -5.161 1.00 79.62 87 PHE A C 1
ATOM 700 O O . PHE A 1 87 ? 15.204 -7.305 -6.291 1.00 79.62 87 PHE A O 1
ATOM 707 N N . ASP A 1 88 ? 14.864 -8.562 -4.460 1.00 79.19 88 ASP A N 1
ATOM 708 C CA . ASP A 1 88 ? 15.535 -9.750 -4.996 1.00 79.19 88 ASP A CA 1
ATOM 709 C C . ASP A 1 88 ? 14.651 -10.494 -6.018 1.00 79.19 88 ASP A C 1
ATOM 711 O O . ASP A 1 88 ? 15.111 -11.393 -6.723 1.00 79.19 88 ASP A O 1
ATOM 715 N N . TYR A 1 89 ? 13.371 -10.112 -6.131 1.00 72.19 89 TYR A N 1
ATOM 716 C CA . TYR A 1 89 ? 12.382 -10.775 -6.979 1.00 72.19 89 TYR A CA 1
ATOM 717 C C . TYR A 1 89 ? 12.109 -10.022 -8.294 1.00 72.19 89 TYR A C 1
ATOM 719 O O . TYR A 1 89 ? 11.053 -9.419 -8.489 1.00 72.19 89 TYR A O 1
ATOM 727 N N . GLY A 1 90 ? 13.054 -10.088 -9.233 1.00 80.88 90 GLY A N 1
ATOM 728 C CA . GLY A 1 90 ? 12.872 -9.611 -10.613 1.00 80.88 90 GLY A CA 1
ATOM 729 C C . GLY A 1 90 ? 12.491 -8.125 -10.744 1.00 80.88 90 GLY A C 1
ATOM 730 O O . GLY A 1 90 ? 12.855 -7.290 -9.922 1.00 80.88 90 GLY A O 1
ATOM 731 N N . GLU A 1 91 ? 11.759 -7.771 -11.808 1.00 87.19 91 GLU A N 1
ATOM 732 C CA . GLU A 1 91 ? 11.424 -6.367 -12.124 1.00 87.19 91 GLU A CA 1
ATOM 733 C C . GLU A 1 91 ? 10.154 -5.837 -11.435 1.00 87.19 91 GLU A C 1
ATOM 735 O O . GLU A 1 91 ? 9.917 -4.626 -11.391 1.00 87.19 91 GLU A O 1
ATOM 740 N N . LEU A 1 92 ? 9.288 -6.720 -10.930 1.00 86.62 92 LEU A N 1
ATOM 741 C CA . LEU A 1 92 ? 7.993 -6.335 -10.357 1.00 86.62 92 LEU A CA 1
ATOM 742 C C . LEU A 1 92 ? 8.114 -5.335 -9.181 1.00 86.62 92 LEU A C 1
ATOM 744 O O . LEU A 1 92 ? 7.392 -4.333 -9.199 1.00 86.62 92 LEU A O 1
ATOM 748 N N . PRO A 1 93 ? 9.037 -5.511 -8.213 1.00 86.19 93 PRO A N 1
ATOM 749 C CA . PRO A 1 93 ? 9.233 -4.574 -7.104 1.00 86.19 93 PRO A CA 1
ATOM 750 C C . PRO A 1 93 ? 9.568 -3.160 -7.583 1.00 86.19 93 PRO A C 1
ATOM 752 O O . PRO A 1 93 ? 9.039 -2.184 -7.062 1.00 86.19 93 PRO A O 1
ATOM 755 N N . GLN A 1 94 ? 10.380 -3.036 -8.635 1.00 89.88 94 GLN A N 1
ATOM 756 C CA . GLN A 1 94 ? 10.757 -1.744 -9.215 1.00 89.88 94 GLN A CA 1
ATOM 757 C C . GLN A 1 94 ? 9.560 -1.054 -9.887 1.00 89.88 94 GLN A C 1
ATOM 759 O O . GLN A 1 94 ? 9.426 0.171 -9.851 1.00 89.88 94 GLN A O 1
ATOM 764 N N . ARG A 1 95 ? 8.653 -1.826 -10.498 1.00 93.00 95 ARG A N 1
ATOM 765 C CA . ARG A 1 95 ? 7.407 -1.296 -11.076 1.00 93.00 95 ARG A CA 1
ATOM 766 C C . ARG A 1 95 ? 6.441 -0.828 -9.985 1.00 93.00 95 ARG A C 1
ATOM 768 O O . ARG A 1 95 ? 5.888 0.262 -10.113 1.00 93.00 95 ARG A O 1
ATOM 775 N N . LEU A 1 96 ? 6.290 -1.602 -8.909 1.00 93.25 96 LEU A N 1
ATOM 776 C CA . LEU A 1 96 ? 5.460 -1.235 -7.755 1.00 93.25 96 LEU A CA 1
ATOM 777 C C . LEU A 1 96 ? 6.001 -0.004 -7.026 1.00 93.25 96 LEU A C 1
ATOM 779 O O . LEU A 1 96 ? 5.225 0.893 -6.707 1.00 93.25 96 LEU A O 1
ATOM 783 N N . LEU A 1 97 ? 7.321 0.085 -6.844 1.00 94.56 97 LEU A N 1
ATO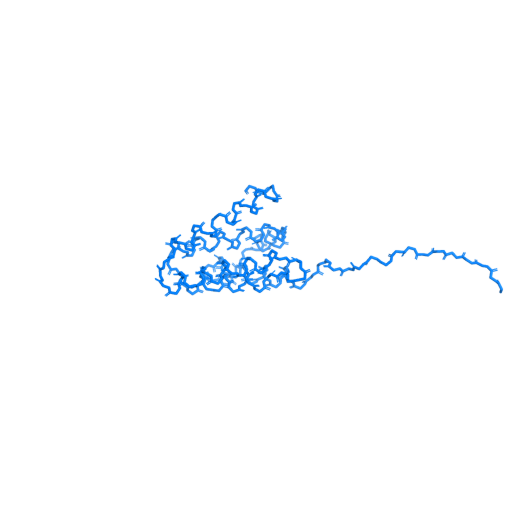M 784 C CA . LEU A 1 97 ? 7.976 1.254 -6.259 1.00 94.56 97 LEU A CA 1
ATOM 785 C C . LEU A 1 97 ? 7.574 2.537 -6.997 1.00 94.56 97 LEU A C 1
ATOM 787 O O . LEU A 1 97 ? 7.088 3.478 -6.374 1.00 94.56 97 LEU A O 1
ATOM 791 N N . ARG A 1 98 ? 7.673 2.546 -8.334 1.00 97.00 98 ARG A N 1
ATOM 792 C CA . ARG A 1 98 ? 7.298 3.713 -9.153 1.00 97.00 98 ARG A CA 1
ATOM 793 C C . ARG A 1 98 ? 5.824 4.098 -9.012 1.00 97.00 98 ARG A C 1
ATOM 795 O O . ARG A 1 98 ? 5.503 5.288 -9.024 1.00 97.00 98 ARG A O 1
ATOM 802 N N . LEU A 1 99 ? 4.928 3.117 -8.877 1.00 97.25 99 LEU A N 1
ATOM 803 C CA . LEU A 1 99 ? 3.506 3.375 -8.629 1.00 97.25 99 LEU A CA 1
ATOM 804 C C . LEU A 1 99 ? 3.286 3.993 -7.245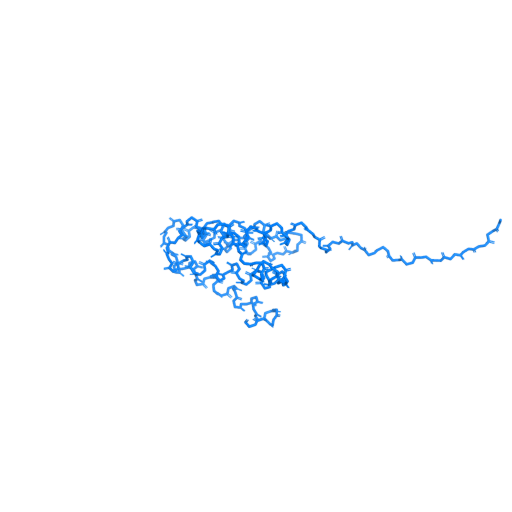 1.00 97.25 99 LEU A C 1
ATOM 806 O O . LEU A 1 99 ? 2.550 4.971 -7.126 1.00 97.25 99 LEU A O 1
ATOM 810 N N . TYR A 1 100 ? 3.957 3.492 -6.209 1.00 97.62 100 TYR A N 1
ATOM 811 C CA . TYR A 1 100 ? 3.841 4.052 -4.862 1.00 97.62 100 TYR A CA 1
ATOM 812 C C . TYR A 1 100 ? 4.429 5.459 -4.757 1.00 97.62 100 TYR A C 1
ATOM 814 O O . TYR A 1 100 ? 3.802 6.330 -4.157 1.00 97.62 100 TYR A O 1
ATOM 822 N N . GLU A 1 101 ? 5.567 5.728 -5.396 1.00 97.69 101 GLU A N 1
ATOM 823 C CA . GLU A 1 101 ? 6.137 7.077 -5.489 1.00 97.69 101 GLU A CA 1
ATOM 824 C C . GLU A 1 101 ? 5.199 8.041 -6.229 1.00 97.69 101 GLU A C 1
ATOM 826 O O . GLU A 1 101 ? 5.067 9.208 -5.852 1.00 97.69 101 GLU A O 1
ATOM 831 N N . TYR A 1 102 ? 4.513 7.570 -7.277 1.00 98.31 102 TYR A N 1
ATOM 832 C CA . TYR A 1 102 ? 3.474 8.358 -7.937 1.00 98.31 102 TYR A CA 1
ATOM 833 C C . TYR A 1 102 ? 2.320 8.673 -6.979 1.00 98.31 102 TYR A C 1
ATOM 835 O O . TYR A 1 102 ? 1.935 9.837 -6.858 1.00 98.31 102 TYR A O 1
ATOM 843 N N . CYS A 1 103 ? 1.833 7.684 -6.226 1.00 98.44 103 CYS A N 1
ATOM 844 C CA . CYS A 1 103 ? 0.815 7.904 -5.200 1.00 98.44 103 CYS A CA 1
ATOM 845 C C . CYS A 1 103 ? 1.281 8.899 -4.124 1.00 98.44 103 CYS A C 1
ATOM 847 O O . CYS A 1 103 ? 0.497 9.755 -3.719 1.00 98.44 103 CYS A O 1
ATOM 849 N N . GLN A 1 104 ? 2.551 8.863 -3.700 1.00 98.12 104 GLN A N 1
ATOM 850 C CA . GLN A 1 104 ? 3.105 9.843 -2.755 1.00 98.12 104 GLN A CA 1
ATOM 851 C C . GLN A 1 104 ? 3.056 11.269 -3.322 1.00 98.12 104 GLN A C 1
ATOM 853 O O . GLN A 1 104 ? 2.683 12.198 -2.603 1.00 98.12 104 GLN A O 1
ATOM 858 N N . ARG A 1 105 ? 3.371 11.451 -4.613 1.00 98.38 105 ARG A N 1
ATOM 859 C CA . ARG A 1 105 ? 3.236 12.753 -5.291 1.00 98.38 105 ARG A CA 1
ATOM 860 C C . ARG A 1 105 ? 1.782 13.210 -5.355 1.00 98.38 105 ARG A C 1
ATOM 862 O O . ARG A 1 105 ? 1.507 14.365 -5.046 1.00 98.38 105 ARG A O 1
ATOM 869 N N . CYS A 1 106 ? 0.851 12.319 -5.696 1.00 98.31 106 CYS A N 1
ATOM 870 C CA . CYS A 1 106 ? -0.581 12.628 -5.681 1.00 98.31 106 CYS A CA 1
ATOM 871 C C . CYS A 1 106 ? -1.049 13.075 -4.292 1.00 98.31 106 CYS A C 1
ATOM 873 O O . CYS A 1 106 ? -1.719 14.099 -4.178 1.00 98.31 106 CYS A O 1
ATOM 875 N N . VAL A 1 107 ? -0.634 12.374 -3.233 1.00 98.06 107 VAL A N 1
ATOM 876 C CA . VAL A 1 107 ? -0.933 12.749 -1.844 1.00 98.06 107 VAL A CA 1
ATOM 877 C C . VAL A 1 107 ? -0.365 14.131 -1.506 1.00 98.06 107 VAL A C 1
ATOM 879 O O . VAL A 1 107 ? -1.102 14.972 -1.003 1.00 98.06 107 VAL A O 1
ATOM 882 N N . ALA A 1 108 ? 0.892 14.415 -1.860 1.00 97.38 108 ALA A N 1
ATOM 883 C CA . ALA A 1 108 ? 1.501 15.731 -1.640 1.00 97.38 108 ALA A CA 1
ATOM 884 C C . ALA A 1 108 ? 0.791 16.866 -2.408 1.00 97.38 108 ALA A C 1
ATOM 886 O O . ALA A 1 108 ? 0.745 18.000 -1.939 1.00 97.38 108 ALA A O 1
ATOM 887 N N . MET A 1 109 ? 0.212 16.560 -3.572 1.00 97.81 109 MET A N 1
ATOM 888 C CA . MET A 1 109 ? -0.586 17.489 -4.382 1.00 97.81 109 MET A CA 1
ATOM 889 C C . MET A 1 109 ? -2.070 17.528 -3.981 1.00 97.81 109 MET A C 1
ATOM 891 O O . MET A 1 109 ? -2.867 18.153 -4.675 1.00 97.81 109 MET A O 1
ATOM 895 N N . ARG A 1 110 ? -2.465 16.847 -2.896 1.00 97.50 110 ARG A N 1
ATOM 896 C CA . ARG A 1 110 ? -3.862 16.682 -2.451 1.00 97.50 110 ARG A CA 1
ATOM 897 C C . ARG A 1 110 ? -4.802 16.030 -3.475 1.00 97.50 110 ARG A C 1
ATOM 899 O O . ARG A 1 110 ? -6.020 16.131 -3.371 1.00 97.50 110 ARG A O 1
ATOM 906 N N . ARG A 1 111 ? -4.243 15.301 -4.439 1.00 98.06 111 ARG A N 1
ATOM 907 C CA . ARG A 1 111 ? -4.954 14.518 -5.459 1.00 98.06 111 ARG A CA 1
ATOM 908 C C . ARG A 1 111 ? -5.260 13.114 -4.930 1.00 98.06 111 ARG A C 1
ATOM 910 O O . ARG A 1 111 ? -4.735 12.116 -5.420 1.00 98.06 111 ARG A O 1
ATOM 917 N N . TYR A 1 112 ? -6.050 13.037 -3.859 1.00 97.88 112 TYR A N 1
ATOM 918 C CA . TYR A 1 112 ? -6.262 11.782 -3.126 1.00 97.88 112 TYR A CA 1
ATOM 919 C C . TYR A 1 112 ? -7.039 10.736 -3.925 1.00 97.88 112 TYR A C 1
ATOM 921 O O . TYR A 1 112 ? -6.750 9.549 -3.804 1.00 97.88 112 TYR A O 1
ATOM 929 N N . GLU A 1 113 ? -7.986 11.164 -4.759 1.00 97.69 113 GLU A N 1
ATOM 930 C CA . GLU A 1 113 ? -8.779 10.272 -5.610 1.00 97.69 113 GLU A CA 1
ATOM 931 C C . GLU A 1 113 ? -7.917 9.553 -6.658 1.00 97.69 113 GLU A C 1
ATOM 933 O O . GLU A 1 113 ? -8.041 8.341 -6.838 1.00 97.69 113 GLU A O 1
ATOM 938 N N . ASP A 1 114 ? -6.966 10.264 -7.269 1.00 97.44 114 ASP A N 1
ATOM 939 C CA . ASP A 1 114 ? -6.029 9.680 -8.233 1.00 97.44 114 ASP A CA 1
ATOM 940 C C . ASP A 1 114 ? -5.169 8.588 -7.580 1.00 97.44 114 ASP A C 1
ATOM 942 O O . ASP A 1 114 ? -5.007 7.494 -8.123 1.00 97.44 114 ASP A O 1
ATOM 946 N N . ALA A 1 115 ? -4.656 8.855 -6.373 1.00 97.81 115 ALA A N 1
ATOM 947 C CA . ALA A 1 115 ? -3.917 7.859 -5.601 1.00 97.81 115 ALA A CA 1
ATOM 948 C C . ALA A 1 115 ? -4.813 6.678 -5.186 1.00 97.81 115 ALA A C 1
ATOM 950 O O . ALA A 1 115 ? -4.394 5.522 -5.267 1.00 97.81 115 ALA A O 1
ATOM 951 N N . ALA A 1 116 ? -6.050 6.949 -4.759 1.00 98.19 116 ALA A N 1
ATOM 952 C CA . ALA A 1 116 ? -7.002 5.922 -4.350 1.00 98.19 116 ALA A CA 1
ATOM 953 C C . ALA A 1 116 ? -7.385 4.997 -5.511 1.00 98.19 116 ALA A C 1
ATOM 955 O O . ALA A 1 116 ? -7.489 3.793 -5.303 1.00 98.19 116 ALA A O 1
ATOM 956 N N . THR A 1 117 ? -7.524 5.526 -6.726 1.00 98.44 117 THR A N 1
ATOM 957 C CA . THR A 1 117 ? -7.827 4.738 -7.931 1.00 98.44 117 THR A CA 1
ATOM 958 C C . THR A 1 117 ? -6.734 3.706 -8.209 1.00 98.44 117 THR A C 1
ATOM 960 O O . THR A 1 117 ? -7.023 2.526 -8.408 1.00 98.44 117 THR A O 1
ATOM 963 N N . ILE A 1 118 ? -5.466 4.121 -8.146 1.00 98.00 118 ILE A N 1
ATOM 964 C CA . ILE A 1 118 ? -4.321 3.223 -8.357 1.00 98.00 118 ILE A CA 1
ATOM 965 C C . ILE A 1 118 ? -4.257 2.162 -7.257 1.00 98.00 118 ILE A C 1
ATOM 967 O O . ILE A 1 118 ? -4.113 0.973 -7.544 1.00 98.00 118 ILE A O 1
ATOM 971 N N . ILE A 1 119 ? -4.388 2.578 -5.996 1.00 97.75 119 ILE A N 1
ATOM 972 C CA . ILE A 1 119 ? -4.329 1.662 -4.854 1.00 97.75 119 ILE A CA 1
ATOM 973 C C . ILE A 1 119 ? -5.498 0.667 -4.863 1.00 97.75 119 ILE A C 1
ATOM 975 O O . ILE A 1 119 ? -5.291 -0.505 -4.558 1.00 97.75 119 ILE A O 1
ATOM 979 N N . ALA A 1 120 ? -6.699 1.089 -5.262 1.00 97.94 120 ALA A N 1
ATOM 980 C CA . ALA A 1 120 ? -7.849 0.200 -5.410 1.00 97.94 120 ALA A CA 1
ATOM 981 C C . ALA A 1 120 ? -7.628 -0.839 -6.519 1.00 97.94 120 ALA A C 1
ATOM 983 O O . ALA A 1 120 ? -7.899 -2.019 -6.304 1.00 97.94 120 ALA A O 1
ATOM 984 N N . GLY A 1 121 ? -7.075 -0.428 -7.665 1.00 97.19 121 GLY A N 1
ATOM 985 C CA . GLY A 1 121 ? -6.720 -1.349 -8.747 1.00 97.19 121 GLY A CA 1
ATOM 986 C C . GLY A 1 121 ? -5.681 -2.388 -8.316 1.00 97.19 121 GLY A C 1
ATOM 987 O O . GLY A 1 121 ? -5.861 -3.579 -8.560 1.00 97.19 121 GLY A O 1
ATOM 988 N N . LEU A 1 122 ? -4.630 -1.964 -7.602 1.00 95.69 122 LEU A N 1
ATOM 989 C CA . LEU A 1 122 ? -3.628 -2.883 -7.050 1.00 95.69 122 LEU A CA 1
ATOM 990 C C . LEU A 1 122 ? -4.238 -3.841 -6.025 1.00 95.69 122 LEU A C 1
ATOM 992 O O . LEU A 1 122 ? -3.987 -5.041 -6.096 1.00 95.69 122 LEU A O 1
ATOM 996 N N . ARG A 1 123 ? -5.061 -3.337 -5.098 1.00 94.81 123 ARG A N 1
ATOM 997 C CA . ARG A 1 123 ? -5.777 -4.172 -4.125 1.00 94.81 123 ARG A CA 1
ATOM 998 C C . ARG A 1 123 ? -6.580 -5.264 -4.830 1.00 94.81 123 ARG A C 1
ATOM 1000 O O . ARG A 1 123 ? -6.501 -6.415 -4.418 1.00 94.81 123 ARG A O 1
ATOM 1007 N N . GLN A 1 124 ? -7.329 -4.907 -5.872 1.00 95.50 124 GLN A N 1
ATOM 1008 C CA . GLN A 1 124 ? -8.155 -5.854 -6.617 1.00 95.50 124 GLN A CA 1
ATOM 1009 C C . GLN A 1 124 ? -7.307 -6.906 -7.343 1.00 95.50 124 GLN A C 1
ATOM 1011 O O . GLN A 1 124 ? -7.575 -8.095 -7.213 1.00 95.50 124 GLN A O 1
ATOM 1016 N N . ALA A 1 125 ? -6.236 -6.490 -8.021 1.00 92.94 125 ALA A N 1
ATOM 1017 C CA . ALA A 1 125 ? -5.336 -7.416 -8.708 1.00 92.94 125 ALA A CA 1
ATOM 1018 C C . ALA A 1 125 ? -4.690 -8.430 -7.745 1.00 92.94 125 ALA A C 1
ATOM 1020 O O . ALA A 1 125 ? -4.582 -9.613 -8.061 1.00 92.94 125 ALA A O 1
ATOM 1021 N N . TRP A 1 126 ? -4.287 -7.986 -6.550 1.00 90.19 126 TRP A N 1
ATOM 1022 C CA . TRP A 1 126 ? -3.744 -8.880 -5.525 1.00 90.19 126 TRP A CA 1
ATOM 1023 C C . TRP A 1 126 ? -4.812 -9.791 -4.910 1.00 90.19 126 TRP A C 1
ATOM 1025 O O . TRP A 1 126 ? -4.530 -10.956 -4.653 1.00 90.19 126 TRP A O 1
ATOM 1035 N N . ALA A 1 127 ? -6.032 -9.291 -4.701 1.00 91.25 127 ALA A N 1
ATOM 1036 C CA . ALA A 1 127 ? -7.157 -10.093 -4.221 1.00 91.25 127 ALA A CA 1
ATOM 1037 C C . ALA A 1 127 ? -7.466 -11.250 -5.185 1.00 91.25 127 ALA A C 1
ATOM 1039 O O . ALA A 1 127 ? -7.570 -12.400 -4.763 1.00 91.25 127 ALA A O 1
ATOM 1040 N N . GLU A 1 128 ? -7.498 -10.962 -6.488 1.00 92.62 128 GLU A N 1
ATOM 1041 C CA . GLU A 1 128 ? -7.669 -11.966 -7.541 1.00 92.62 128 GLU A CA 1
ATOM 1042 C C . GLU A 1 128 ? -6.507 -12.967 -7.580 1.00 92.62 128 GLU A C 1
ATOM 1044 O O . GLU A 1 128 ? -6.744 -14.173 -7.600 1.00 92.62 128 GLU A O 1
ATOM 1049 N N . ALA A 1 129 ? -5.259 -12.486 -7.531 1.00 86.69 129 ALA A N 1
ATOM 1050 C CA . ALA A 1 129 ? -4.068 -13.336 -7.572 1.00 86.69 129 ALA A CA 1
ATOM 1051 C C . ALA A 1 129 ? -3.958 -14.294 -6.373 1.00 86.69 129 ALA A C 1
ATOM 1053 O O . ALA A 1 129 ? -3.407 -15.386 -6.509 1.00 86.69 129 ALA A O 1
ATOM 1054 N N . PHE A 1 130 ? -4.464 -13.891 -5.204 1.00 84.31 130 PHE A N 1
ATOM 1055 C CA . PHE A 1 130 ? -4.434 -14.695 -3.981 1.00 84.31 130 PHE A CA 1
ATOM 1056 C C . PHE A 1 130 ? -5.740 -15.447 -3.701 1.00 84.31 130 PHE A C 1
ATOM 1058 O O . PHE A 1 130 ? -5.799 -16.185 -2.719 1.00 84.31 130 PHE A O 1
ATOM 1065 N N . HIS A 1 131 ? -6.771 -15.277 -4.535 1.00 88.06 131 HIS A N 1
ATOM 1066 C CA . HIS A 1 131 ? -8.117 -15.811 -4.303 1.00 88.06 131 HIS A CA 1
ATOM 1067 C C . HIS A 1 131 ? -8.697 -15.404 -2.933 1.00 88.06 131 HIS A C 1
ATOM 1069 O O . HIS A 1 131 ? -9.259 -16.224 -2.207 1.00 88.06 131 HIS A O 1
ATOM 1075 N N . LEU A 1 132 ? -8.529 -14.130 -2.570 1.00 76.75 132 LEU A N 1
ATOM 1076 C CA . LEU A 1 132 ? -9.016 -13.547 -1.318 1.00 76.75 132 LEU A CA 1
ATOM 1077 C C . LEU A 1 132 ? -10.150 -12.557 -1.621 1.00 76.75 132 LEU A C 1
ATOM 1079 O O . LEU A 1 132 ? -9.928 -11.598 -2.355 1.00 76.75 132 LEU A O 1
ATOM 1083 N N . GLU A 1 133 ? -11.338 -12.779 -1.050 1.00 60.44 133 GLU A N 1
ATOM 1084 C CA . GLU A 1 133 ? -12.505 -11.874 -1.151 1.00 60.44 133 GLU A CA 1
ATOM 1085 C C . GLU A 1 133 ? -12.444 -10.706 -0.142 1.00 60.44 133 GLU A C 1
ATOM 1087 O O . GLU A 1 133 ? -12.116 -10.938 1.050 1.00 60.44 133 GLU A O 1
#

pLDDT: mean 75.42, std 22.12, range [26.22, 98.44]

Secondary structure (DSSP, 8-state):
--------------SSSHHHHHHHHHHHHHHS-SSS---HHHHHHHHTS-HHHHHHHHHHHHHHHHHTT-HHHHHHHHHHHHHT--TTSSSHHHHHHHHHHHHHHHHHTT-HHHHHHH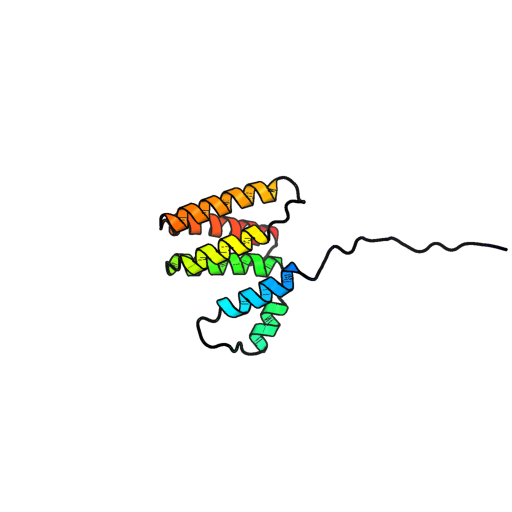HHHHHHHHHHHHT--

Foldseek 3Di:
DDDDDDDDDDDDPPDDDDLQVVVLVVVVQVVPPDDPDDDVVVSVVSVPDDPLVVLLVLLVQLLVCLVVLVLVSNLVSLVSVLVPQDPVPPCVNVVVNVLSVVLNVCSVVNVSVVSNVSSVVVSVVSCVVVVHD

Radius of gyration: 19.07 Å; chains: 1; bounding box: 49×66×36 Å

Sequence (133 aa):
MPPQRMRHGMVPSWHSDAMTTAVARQRLAQYTGGSGQLPMYLEQEVLSWSPEKIILKTYDLFLVSARRGDEHRMRRILSELINALNFDYGELPQRLLRLYEYCQRCVAMRRYEDAATIIAGLRQAWAEAFHLE